Protein AF-A4RSZ7-F1 (afdb_monomer)

Nearest PDB structures (foldseek):
  8h7e-assembly1_B  TM=5.250E-01  e=2.842E+00  synthetic construct
  3u0c-assembly2_B  TM=4.459E-01  e=9.125E+00  Shigella flexneri

Solvent-accessible surface area (backbone atoms only — not comparable to full-atom values): 7011 Å² total; per-residue (Å²): 132,91,49,74,68,59,53,49,60,38,35,74,80,32,54,69,67,55,45,14,59,77,67,76,39,56,56,68,58,47,50,54,54,34,43,76,74,62,33,84,50,83,48,31,70,58,46,56,54,49,52,56,51,42,54,54,52,53,51,52,53,72,74,51,87,81,54,78,71,59,50,56,54,50,51,54,50,44,52,53,49,54,50,54,47,52,43,36,65,76,35,52,74,60,78,79,60,70,69,62,55,51,54,51,51,53,52,50,55,50,52,54,50,52,56,48,62,70,72,75,115

pLDDT: mean 78.83, std 10.33, range [46.38, 90.56]

Mean predicted aligned error: 8.9 Å

Foldseek 3Di:
DQDPVNLLVDLLPDDLVVVCVVVVHDSVVVCVVCVVVVQNDRCNVVLVLLVVVLVVLVVVLVVCPDDDVVNVVSVVVSVVSVVVSVVCSVPVPDDDDPVVVVSSVVVVVVVVVVVVVVVVD

Organism: Ostreococcus lucimarinus (strain CCE9901) (NCBI:txid436017)

Sequence (121 aa):
MTSKQQLISMYAVLKIEDAAKELGMGTTALKKRCRQYGIHRWPHRQLKSLDNLIDALEKLTDDSTGDSTDASCIETAIMQLKYHRQRIAKDPCYKIPQSVFRLRQAQFKDKHRRTKEVNCV

InterPro domains:
  IPR003035 RWP-RK domain [PF02042] (8-92)
  IPR003035 RWP-RK domain [PS51519] (1-70)
  IPR044607 Transcription factor RKD-like [PTHR46373] (9-115)

Structure (mmCIF, N/CA/C/O backbone):
data_AF-A4RSZ7-F1
#
_entry.id   AF-A4RSZ7-F1
#
loop_
_atom_site.group_PDB
_atom_site.id
_atom_site.type_symbol
_atom_site.label_atom_id
_atom_site.label_alt_id
_atom_site.label_comp_id
_atom_site.label_asym_id
_atom_site.label_entity_id
_atom_site.label_seq_id
_atom_site.pdbx_PDB_ins_code
_atom_site.Cartn_x
_atom_site.Cartn_y
_atom_site.Cartn_z
_atom_site.occupancy
_atom_site.B_iso_or_equiv
_atom_site.auth_seq_id
_atom_site.auth_comp_id
_atom_site.auth_asym_id
_atom_site.auth_atom_id
_atom_site.pdbx_PDB_model_num
ATOM 1 N N . MET A 1 1 ? -8.725 6.416 24.324 1.00 57.53 1 MET A N 1
ATOM 2 C CA . MET A 1 1 ? -9.584 6.539 23.122 1.00 57.53 1 MET A CA 1
ATOM 3 C C . MET A 1 1 ? -8.687 6.491 21.892 1.00 57.53 1 MET A C 1
ATOM 5 O O . MET A 1 1 ? -7.746 7.265 21.840 1.00 57.53 1 MET A O 1
ATOM 9 N N . THR A 1 2 ? -8.916 5.578 20.947 1.00 74.44 2 THR A N 1
ATOM 10 C CA . 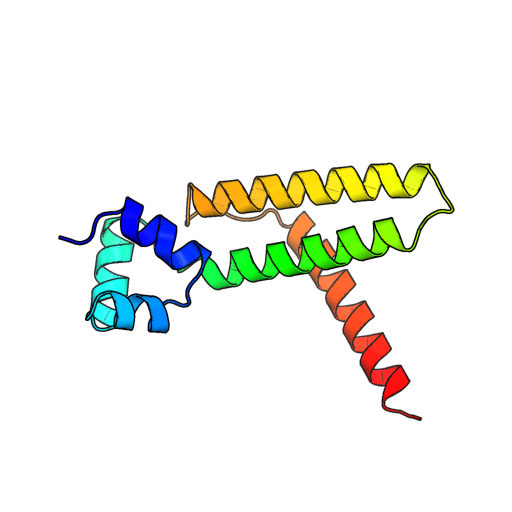THR A 1 2 ? -8.103 5.458 19.723 1.00 74.44 2 THR A CA 1
ATOM 11 C C . THR A 1 2 ? -8.366 6.636 18.785 1.00 74.44 2 THR A C 1
ATOM 13 O O . THR A 1 2 ? -9.504 6.841 18.363 1.00 74.44 2 THR A O 1
ATOM 16 N N . SER A 1 3 ? -7.333 7.431 18.491 1.00 84.12 3 SER A N 1
ATOM 17 C CA . SER A 1 3 ? -7.452 8.632 17.656 1.00 84.12 3 SER A CA 1
ATOM 18 C C . SER A 1 3 ? -7.392 8.295 16.161 1.00 84.12 3 SER A C 1
ATOM 20 O O . SER A 1 3 ? -6.809 7.288 15.751 1.00 84.12 3 SER A O 1
ATOM 22 N N . LYS A 1 4 ? -7.962 9.163 15.312 1.00 81.44 4 LYS A N 1
ATOM 23 C CA . LYS A 1 4 ? -7.886 9.014 13.847 1.00 81.44 4 LYS A CA 1
ATOM 24 C C . LYS A 1 4 ? -6.430 8.959 13.362 1.00 81.44 4 LYS A C 1
ATOM 26 O O . LYS A 1 4 ? -6.108 8.132 12.519 1.00 81.44 4 LYS A O 1
ATOM 31 N N . GLN A 1 5 ? -5.550 9.789 13.925 1.00 81.38 5 GLN A N 1
ATOM 32 C CA . GLN A 1 5 ? -4.124 9.828 13.574 1.00 81.38 5 GLN A CA 1
ATOM 33 C C . GLN A 1 5 ? -3.394 8.524 13.917 1.00 81.38 5 GLN A C 1
ATOM 35 O O . GLN A 1 5 ? -2.581 8.050 13.126 1.00 81.38 5 GLN A O 1
ATOM 40 N N . GLN A 1 6 ? -3.731 7.899 15.047 1.00 85.50 6 GLN A N 1
ATOM 41 C CA . GLN A 1 6 ? -3.153 6.613 15.434 1.00 85.50 6 GLN A CA 1
ATOM 42 C C . GLN A 1 6 ? -3.506 5.515 14.418 1.00 85.50 6 GLN A C 1
ATOM 44 O O . GLN A 1 6 ? -2.641 4.746 14.007 1.00 85.50 6 GLN A O 1
ATOM 49 N N . LEU A 1 7 ? -4.753 5.497 13.933 1.00 84.44 7 LEU A N 1
ATOM 50 C CA . LEU A 1 7 ? -5.175 4.571 12.876 1.00 84.44 7 LEU A CA 1
ATOM 51 C C . LEU A 1 7 ? -4.451 4.830 11.548 1.00 84.44 7 LEU A C 1
ATOM 53 O O . LEU A 1 7 ? -4.127 3.868 10.854 1.00 84.44 7 LEU A O 1
ATOM 57 N N . ILE A 1 8 ? -4.184 6.101 11.219 1.00 82.81 8 ILE A N 1
ATOM 58 C CA . ILE A 1 8 ? -3.443 6.502 10.013 1.00 82.81 8 ILE A CA 1
ATOM 59 C C . ILE A 1 8 ? -2.029 5.926 10.008 1.00 82.81 8 ILE A C 1
ATOM 61 O O . ILE A 1 8 ? -1.615 5.319 9.022 1.00 82.81 8 ILE A O 1
ATOM 65 N N . SER A 1 9 ? -1.319 6.065 11.127 1.00 83.25 9 SER A N 1
ATOM 66 C CA . SER A 1 9 ? 0.017 5.487 11.287 1.00 83.25 9 SER A CA 1
ATOM 67 C C . SER A 1 9 ? -0.017 3.957 11.169 1.00 83.25 9 SER A C 1
ATOM 69 O O . SER A 1 9 ? 0.757 3.359 10.421 1.00 83.25 9 SER A O 1
ATOM 71 N N . MET A 1 10 ? -0.989 3.311 11.821 1.00 84.75 10 MET A N 1
ATOM 72 C CA . MET A 1 10 ? -1.072 1.850 11.857 1.00 84.75 10 MET A CA 1
ATOM 73 C C . MET A 1 10 ? -1.375 1.211 10.499 1.00 84.75 10 MET A C 1
ATOM 75 O O . MET A 1 10 ? -0.746 0.213 10.158 1.00 84.75 10 MET A O 1
ATOM 79 N N . TYR A 1 11 ? -2.295 1.748 9.687 1.00 82.12 11 TYR A N 1
ATOM 80 C CA . TYR A 1 11 ? -2.587 1.116 8.390 1.00 82.12 11 TYR A CA 1
ATOM 81 C C . TYR A 1 11 ? -1.475 1.271 7.356 1.00 82.12 11 TYR A C 1
ATOM 83 O O . TYR A 1 11 ? -1.498 0.562 6.346 1.00 82.12 11 TYR A O 1
ATOM 91 N N . ALA A 1 12 ? -0.552 2.217 7.559 1.00 76.88 12 ALA A N 1
ATOM 92 C CA . ALA A 1 12 ? 0.571 2.429 6.655 1.00 76.88 12 ALA A CA 1
ATOM 93 C C . ALA A 1 12 ? 1.576 1.272 6.726 1.00 76.88 12 ALA A C 1
ATOM 95 O O . ALA A 1 12 ? 2.243 0.985 5.737 1.00 76.88 12 ALA A O 1
ATOM 96 N N . VAL A 1 13 ? 1.636 0.593 7.875 1.00 81.19 13 VAL A N 1
ATOM 97 C CA . VAL A 1 13 ? 2.629 -0.447 8.170 1.00 81.19 13 VAL A CA 1
ATOM 98 C C . VAL A 1 13 ? 1.978 -1.820 8.355 1.00 81.19 13 VAL A C 1
ATOM 100 O O . VAL A 1 13 ? 2.530 -2.829 7.924 1.00 81.19 13 VAL A O 1
ATOM 103 N N . LEU A 1 14 ? 0.791 -1.874 8.966 1.00 86.00 14 LEU A N 1
ATOM 104 C CA . LEU A 1 14 ? 0.193 -3.112 9.463 1.00 86.00 14 LEU A CA 1
ATOM 105 C C . LEU A 1 14 ? -1.085 -3.513 8.722 1.00 86.00 14 LEU A C 1
ATOM 107 O O . LEU A 1 14 ? -1.893 -2.692 8.263 1.00 86.00 14 LEU A O 1
ATOM 111 N N . LYS A 1 15 ? -1.327 -4.828 8.672 1.00 88.56 15 LYS A N 1
ATOM 112 C CA . LYS A 1 15 ? -2.638 -5.372 8.305 1.00 88.56 15 LYS A CA 1
ATOM 113 C C . LYS A 1 15 ? -3.643 -5.049 9.409 1.00 88.56 15 LYS A C 1
ATOM 115 O O . LYS A 1 15 ? -3.289 -4.830 10.560 1.00 88.56 15 LYS A O 1
ATOM 120 N N . ILE A 1 16 ? -4.927 -5.083 9.060 1.00 87.94 16 ILE A N 1
ATOM 121 C CA . ILE A 1 16 ? -6.002 -4.803 10.019 1.00 87.94 16 ILE A CA 1
ATOM 122 C C . ILE A 1 16 ? -6.013 -5.779 11.206 1.00 87.94 16 ILE A C 1
ATOM 124 O O . ILE A 1 16 ? -6.436 -5.407 12.290 1.00 87.94 16 ILE A O 1
ATOM 128 N N . GLU A 1 17 ? -5.564 -7.017 10.997 1.00 88.62 17 GLU A N 1
ATOM 129 C CA . GLU A 1 17 ? -5.456 -8.044 12.039 1.00 88.62 17 GLU A CA 1
ATOM 130 C C . GLU A 1 17 ? -4.344 -7.712 13.035 1.00 88.62 17 GLU A C 1
ATOM 132 O O . GLU A 1 17 ? -4.568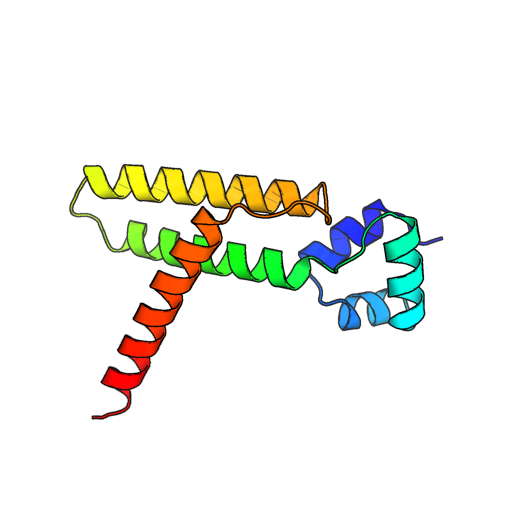 -7.762 14.240 1.00 88.62 17 GLU A O 1
ATOM 137 N N . ASP A 1 18 ? -3.180 -7.303 12.532 1.00 89.81 18 ASP A N 1
ATOM 138 C CA . ASP A 1 18 ? -2.032 -6.938 13.362 1.00 89.81 18 ASP A CA 1
ATOM 139 C C . ASP A 1 18 ? -2.303 -5.628 14.113 1.00 89.81 18 ASP A C 1
ATOM 141 O O . ASP A 1 18 ? -2.097 -5.550 15.319 1.00 89.81 18 ASP A O 1
ATOM 14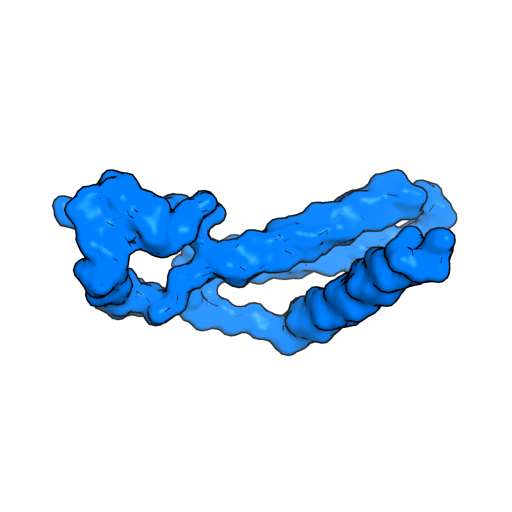5 N N . ALA A 1 19 ? -2.903 -4.637 13.445 1.00 90.12 19 ALA A N 1
ATOM 146 C CA . ALA A 1 19 ? -3.342 -3.399 14.088 1.00 90.12 19 ALA A CA 1
ATOM 147 C C . ALA A 1 19 ? -4.411 -3.640 15.170 1.00 90.12 19 ALA A C 1
ATOM 149 O O . ALA A 1 19 ? -4.447 -2.944 16.181 1.00 90.12 19 ALA A O 1
ATOM 150 N N . ALA A 1 20 ? -5.297 -4.621 14.973 1.00 90.56 20 ALA A N 1
ATOM 151 C CA . ALA A 1 20 ? -6.298 -4.995 15.966 1.00 90.56 20 ALA A CA 1
ATOM 152 C C . ALA A 1 20 ? -5.650 -5.602 17.221 1.00 90.56 20 ALA A C 1
ATOM 154 O O . ALA A 1 20 ? -6.015 -5.218 18.332 1.00 90.56 20 ALA A O 1
ATOM 155 N N . LYS A 1 21 ? -4.652 -6.479 17.042 1.00 89.50 21 LYS A N 1
ATOM 156 C CA . LYS A 1 21 ? -3.864 -7.054 18.143 1.00 89.50 21 LYS A CA 1
ATOM 157 C C . LYS A 1 21 ? -3.105 -5.979 18.918 1.00 89.50 21 LYS A C 1
ATOM 159 O O . LYS A 1 21 ? -3.214 -5.948 20.137 1.00 89.50 21 LYS A O 1
ATOM 164 N N . GLU A 1 22 ? -2.435 -5.071 18.213 1.00 88.38 22 GLU A N 1
ATOM 165 C CA . GLU A 1 22 ? -1.664 -3.976 18.819 1.00 88.38 22 GLU A CA 1
ATOM 166 C C . GLU A 1 22 ? -2.542 -3.046 19.669 1.00 88.38 22 GLU A C 1
ATOM 168 O O . GLU A 1 22 ? -2.143 -2.554 20.718 1.00 88.38 22 GLU A O 1
ATOM 173 N N . LEU A 1 23 ? -3.783 -2.827 19.231 1.00 86.81 23 LEU A N 1
ATOM 174 C CA . LEU A 1 23 ? -4.758 -2.012 19.953 1.00 86.81 23 LEU A CA 1
ATOM 175 C C . LEU A 1 23 ? -5.517 -2.783 21.043 1.00 86.81 23 LEU A C 1
ATOM 177 O O . LEU A 1 23 ? -6.360 -2.186 21.713 1.00 86.81 23 LEU A O 1
ATOM 181 N N . GLY A 1 24 ? -5.292 -4.093 21.189 1.00 88.06 24 GLY A N 1
ATOM 182 C CA . GLY A 1 24 ? -6.075 -4.951 22.082 1.00 88.06 24 GLY A CA 1
ATOM 183 C C . GLY A 1 24 ? -7.571 -4.981 21.737 1.00 88.06 24 GLY A C 1
ATOM 184 O O . GLY A 1 24 ? -8.411 -5.196 22.608 1.00 88.06 24 GLY A O 1
ATOM 185 N N . MET A 1 25 ? -7.935 -4.719 20.477 1.00 88.81 25 MET A N 1
ATOM 186 C CA . MET A 1 25 ? -9.324 -4.638 20.017 1.00 88.81 25 MET A CA 1
ATOM 187 C C . MET A 1 25 ? -9.651 -5.786 19.064 1.00 88.81 25 MET A C 1
ATOM 189 O O . MET A 1 25 ? -8.858 -6.147 18.205 1.00 88.81 25 MET A O 1
ATOM 193 N N . GLY A 1 26 ? -10.880 -6.305 19.112 1.00 89.38 26 GLY A N 1
ATOM 194 C CA . GLY A 1 26 ? -11.354 -7.215 18.066 1.00 89.38 26 GLY A CA 1
ATOM 195 C C . GLY A 1 26 ? -11.431 -6.513 16.701 1.00 89.38 26 GLY A C 1
ATOM 196 O O . GLY A 1 26 ? -11.847 -5.354 16.611 1.00 89.38 26 GLY A O 1
ATOM 197 N N . THR A 1 27 ? -11.119 -7.218 15.606 1.00 90.06 27 THR A N 1
ATOM 198 C CA . THR A 1 27 ? -11.134 -6.652 14.239 1.00 90.06 27 THR A CA 1
ATOM 199 C C . THR A 1 27 ? -12.471 -6.008 13.869 1.00 90.06 27 THR A C 1
ATOM 201 O O . THR A 1 27 ? -12.518 -5.040 13.114 1.00 90.06 27 THR A O 1
ATOM 204 N N . THR A 1 28 ? -13.581 -6.528 14.395 1.00 90.00 28 THR A N 1
ATOM 205 C CA . THR A 1 28 ? -14.927 -5.984 14.162 1.00 90.00 28 THR A CA 1
ATOM 206 C C . THR A 1 28 ? -15.119 -4.639 14.861 1.00 90.00 28 THR A C 1
ATOM 208 O O . THR A 1 28 ? -15.686 -3.719 14.272 1.00 90.00 28 THR A O 1
ATOM 211 N N . ALA A 1 29 ? -14.602 -4.492 16.084 1.00 90.06 29 ALA A N 1
ATOM 212 C CA . ALA A 1 29 ? -14.625 -3.230 16.817 1.00 90.06 29 ALA A CA 1
ATOM 213 C C . ALA A 1 29 ? -13.719 -2.188 16.145 1.00 90.06 29 ALA A C 1
ATOM 215 O O . ALA A 1 29 ? -14.137 -1.044 15.957 1.00 90.06 29 ALA A O 1
ATOM 216 N N . LEU A 1 30 ? -12.534 -2.607 15.686 1.00 88.88 30 LEU A N 1
ATOM 217 C CA . LEU A 1 30 ? -11.631 -1.754 14.916 1.00 88.88 30 LEU A CA 1
ATOM 218 C C . LEU A 1 30 ? -12.297 -1.262 13.623 1.00 88.88 30 LEU A C 1
ATOM 220 O O . LEU A 1 30 ? -12.343 -0.062 13.380 1.00 88.88 30 LEU A O 1
ATOM 224 N N . LYS A 1 31 ? -12.922 -2.156 12.840 1.00 88.44 31 LYS A N 1
ATOM 225 C CA . LYS A 1 31 ? -13.677 -1.788 11.626 1.00 88.44 31 LYS A CA 1
ATOM 226 C C . LYS A 1 31 ? -14.810 -0.802 11.918 1.00 88.44 31 LYS A C 1
ATOM 228 O O . LYS A 1 31 ? -14.985 0.147 11.158 1.00 88.44 31 LYS A O 1
ATOM 233 N N . LYS A 1 32 ? -15.577 -1.006 12.997 1.00 89.25 32 LYS A N 1
ATOM 234 C CA . LYS A 1 32 ? -16.641 -0.071 13.408 1.00 89.25 32 LYS A CA 1
ATOM 235 C C . LYS A 1 32 ? -16.070 1.320 13.682 1.00 89.25 32 LYS A C 1
ATOM 237 O O . LYS A 1 32 ? -16.605 2.301 13.174 1.00 89.25 32 LYS A O 1
ATOM 242 N N . ARG A 1 33 ? -14.952 1.404 14.405 1.00 87.94 33 ARG A N 1
ATOM 243 C CA . ARG A 1 33 ? -14.289 2.680 14.691 1.00 87.94 33 ARG A CA 1
ATOM 244 C C . ARG A 1 33 ? -13.668 3.318 13.442 1.00 87.94 33 ARG A C 1
ATOM 246 O O . ARG A 1 33 ? -13.816 4.516 13.241 1.00 87.94 33 ARG A O 1
ATOM 253 N N . CYS A 1 34 ? -13.071 2.536 12.544 1.00 87.81 34 CYS A N 1
ATOM 254 C CA . CYS A 1 34 ? -12.604 3.026 11.244 1.00 87.81 34 CYS A CA 1
ATOM 255 C C . CYS A 1 34 ? -13.740 3.673 10.435 1.00 87.81 34 CYS A C 1
ATOM 257 O O . CYS A 1 34 ? -13.562 4.771 9.912 1.00 87.81 34 CYS A O 1
ATOM 259 N N . ARG A 1 35 ? -14.924 3.047 10.394 1.00 87.31 35 ARG A N 1
ATOM 260 C CA . ARG A 1 35 ? -16.102 3.593 9.698 1.00 87.31 35 ARG A CA 1
ATOM 261 C C . ARG A 1 35 ? -16.564 4.931 10.284 1.00 87.31 35 ARG A C 1
ATOM 263 O O . ARG A 1 35 ? -16.906 5.815 9.510 1.00 87.31 35 ARG A O 1
ATOM 270 N N . GLN A 1 36 ? -16.497 5.113 11.608 1.00 87.25 36 GLN A N 1
ATOM 271 C CA . GLN A 1 36 ? -16.803 6.401 12.261 1.00 87.25 36 GLN A CA 1
ATOM 272 C C . GLN A 1 36 ? -15.879 7.533 11.788 1.00 87.25 36 GLN A C 1
ATOM 274 O O . GLN A 1 36 ? -16.304 8.678 11.697 1.00 87.25 36 GLN A O 1
ATOM 279 N N . TYR A 1 37 ? -14.632 7.215 11.437 1.00 84.25 37 TYR A N 1
ATOM 280 C CA . TYR A 1 37 ? -13.668 8.179 10.901 1.00 84.25 37 TYR A CA 1
ATOM 281 C C . TYR A 1 37 ? -13.691 8.301 9.366 1.00 84.25 37 TYR A C 1
ATOM 283 O O . TYR A 1 37 ? -12.804 8.941 8.797 1.00 84.25 37 TYR A O 1
ATOM 291 N N . GLY A 1 38 ? -14.667 7.682 8.690 1.00 82.50 38 GLY A N 1
ATOM 292 C CA . GLY A 1 38 ? -14.788 7.671 7.226 1.00 82.50 38 GLY A CA 1
ATOM 293 C C . GLY A 1 38 ? -13.879 6.657 6.518 1.00 82.50 38 GLY A C 1
ATOM 294 O O . GLY A 1 38 ? -13.828 6.610 5.287 1.00 82.50 38 GLY A O 1
ATOM 295 N N . ILE A 1 39 ? -13.180 5.806 7.272 1.00 84.12 39 ILE A N 1
ATOM 296 C CA . ILE A 1 39 ? -12.268 4.782 6.753 1.00 84.12 39 ILE A CA 1
ATOM 297 C C . ILE A 1 39 ? -13.067 3.505 6.483 1.00 84.12 39 ILE A C 1
ATOM 299 O O . ILE A 1 39 ? -13.199 2.620 7.330 1.00 84.12 39 ILE A O 1
ATOM 303 N N . HIS A 1 40 ? -13.626 3.410 5.280 1.00 80.88 40 HIS A N 1
ATOM 304 C CA . HIS A 1 40 ? -14.467 2.278 4.879 1.00 80.88 40 HIS A CA 1
ATOM 305 C C . HIS A 1 40 ? -13.659 1.023 4.538 1.00 80.88 40 HIS A C 1
ATOM 307 O O . HIS A 1 40 ? -14.125 -0.101 4.739 1.00 80.88 40 HIS A O 1
ATOM 313 N N . ARG A 1 41 ? -12.437 1.206 4.029 1.00 82.19 41 ARG A N 1
ATOM 314 C CA . ARG A 1 41 ? -11.555 0.130 3.582 1.00 82.19 41 ARG A CA 1
ATOM 315 C C . ARG A 1 41 ? -10.161 0.359 4.140 1.00 82.19 41 ARG A C 1
ATOM 317 O O . ARG A 1 41 ? -9.666 1.477 4.108 1.00 82.19 41 ARG A O 1
ATOM 324 N N . TRP A 1 42 ? -9.536 -0.698 4.650 1.00 85.06 42 TRP A N 1
ATOM 325 C CA . TRP A 1 42 ? -8.177 -0.621 5.183 1.00 85.06 42 TRP A CA 1
ATOM 326 C C . TRP A 1 42 ? -7.171 -0.522 4.022 1.00 85.06 42 TRP A C 1
ATOM 328 O O . TRP A 1 42 ? -7.057 -1.482 3.247 1.00 85.06 42 TRP A O 1
ATOM 338 N N . PRO A 1 43 ? -6.459 0.608 3.862 1.00 83.94 43 PRO A N 1
ATOM 339 C CA . PRO A 1 43 ? -5.685 0.894 2.653 1.00 83.94 43 PRO A CA 1
ATOM 340 C C . PRO A 1 43 ? -4.357 0.130 2.562 1.00 83.94 43 PRO A C 1
ATOM 342 O O . PRO A 1 43 ? -3.721 0.167 1.512 1.00 83.94 43 PRO A O 1
ATOM 345 N N . HIS A 1 44 ? -3.962 -0.632 3.589 1.00 84.06 44 HIS A N 1
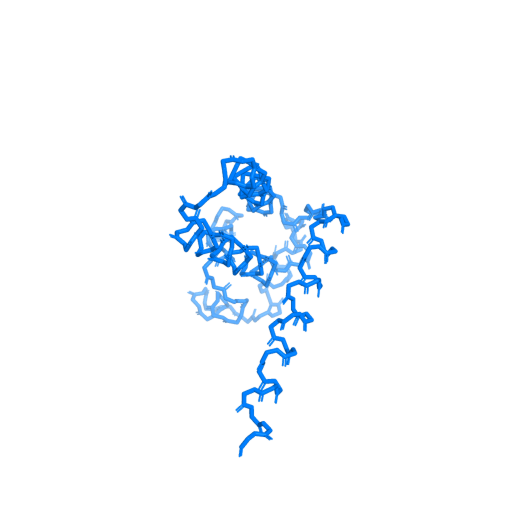ATOM 346 C CA . HIS A 1 44 ? -2.709 -1.403 3.620 1.00 84.06 44 HIS A CA 1
ATOM 347 C C . HIS A 1 44 ? -2.450 -2.214 2.338 1.00 84.06 44 HIS A C 1
ATOM 349 O O . HIS A 1 44 ? -1.356 -2.196 1.784 1.00 84.06 44 HIS A O 1
ATOM 355 N N . ARG A 1 45 ? -3.470 -2.911 1.812 1.00 81.88 45 ARG A N 1
ATOM 356 C CA . ARG A 1 45 ? -3.314 -3.707 0.578 1.00 81.88 45 ARG A CA 1
ATOM 357 C C . ARG A 1 45 ? -3.051 -2.837 -0.656 1.00 81.88 45 ARG A C 1
ATOM 359 O O . ARG A 1 45 ? -2.371 -3.284 -1.572 1.00 81.88 45 ARG A O 1
ATOM 366 N N . GLN A 1 46 ? -3.618 -1.633 -0.6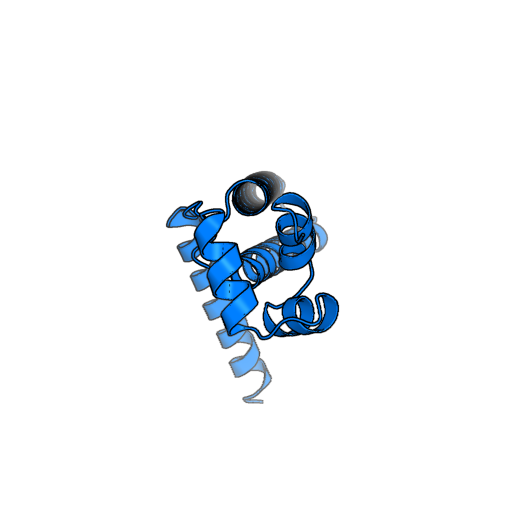98 1.00 80.12 4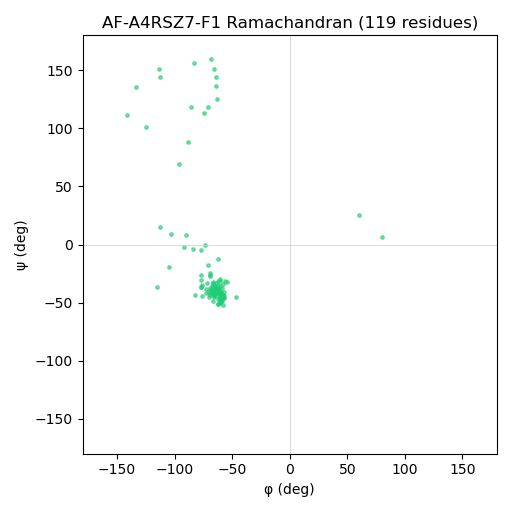6 GLN A N 1
ATOM 367 C CA . GLN A 1 46 ? -3.410 -0.691 -1.798 1.00 80.12 46 GLN A CA 1
ATOM 368 C C . GLN A 1 46 ? -2.036 -0.032 -1.696 1.00 80.12 46 GLN A C 1
ATOM 370 O O . GLN A 1 46 ? -1.331 -0.003 -2.697 1.00 80.12 46 GLN A O 1
ATOM 375 N N . LEU A 1 47 ? -1.632 0.400 -0.496 1.00 84.69 47 LEU A N 1
ATOM 376 C CA . LEU A 1 47 ? -0.301 0.955 -0.234 1.00 84.69 47 LEU A CA 1
ATOM 377 C C . LEU A 1 47 ? 0.795 -0.044 -0.610 1.00 84.69 47 LEU A C 1
ATOM 379 O O . LEU A 1 47 ? 1.605 0.254 -1.477 1.00 84.69 47 LEU A O 1
ATOM 383 N N . LYS A 1 48 ? 0.710 -1.281 -0.105 1.00 85.38 48 LYS A N 1
ATOM 384 C CA . LYS A 1 48 ? 1.665 -2.345 -0.446 1.00 85.38 48 LYS A CA 1
ATOM 385 C C . LYS A 1 48 ? 1.736 -2.627 -1.947 1.00 85.38 48 LYS A C 1
ATOM 387 O O . LYS A 1 48 ? 2.784 -2.971 -2.478 1.00 85.38 48 LYS A O 1
ATOM 392 N N . SER A 1 49 ? 0.614 -2.504 -2.654 1.00 84.12 49 SER A N 1
ATOM 393 C CA . SER A 1 49 ? 0.618 -2.683 -4.102 1.00 84.12 49 SER A CA 1
ATOM 394 C C . SER A 1 49 ? 1.296 -1.539 -4.853 1.00 84.12 49 SER A C 1
ATOM 396 O O . SER A 1 49 ? 1.818 -1.800 -5.933 1.00 84.12 49 SER A O 1
ATOM 398 N N . LEU A 1 50 ? 1.207 -0.304 -4.357 1.00 85.44 50 LEU A N 1
ATOM 399 C CA . LEU A 1 50 ? 1.912 0.837 -4.937 1.00 85.44 50 LEU A CA 1
ATOM 400 C C . LEU A 1 50 ? 3.405 0.743 -4.629 1.00 85.44 50 LEU A C 1
ATOM 402 O O . LEU A 1 50 ? 4.201 0.926 -5.538 1.00 85.44 50 LEU A O 1
ATOM 406 N N . ASP A 1 51 ? 3.762 0.366 -3.400 1.00 87.19 51 ASP A N 1
ATOM 407 C CA . ASP A 1 51 ? 5.154 0.168 -2.978 1.00 87.19 51 ASP A CA 1
ATOM 408 C C . ASP A 1 51 ? 5.857 -0.871 -3.861 1.00 87.19 51 ASP A C 1
ATOM 410 O O . ASP A 1 51 ? 6.920 -0.600 -4.402 1.00 87.19 51 ASP A O 1
ATOM 414 N N . ASN A 1 52 ? 5.212 -2.013 -4.122 1.00 86.81 52 ASN A N 1
ATOM 415 C CA . ASN A 1 52 ? 5.756 -3.023 -5.034 1.00 86.81 52 ASN A CA 1
ATOM 416 C C . ASN A 1 52 ? 5.923 -2.522 -6.481 1.00 86.81 52 ASN A C 1
ATOM 418 O O . ASN A 1 52 ? 6.775 -3.030 -7.203 1.00 86.81 52 ASN A O 1
ATOM 422 N N . LEU A 1 53 ? 5.060 -1.610 -6.941 1.00 84.75 53 LEU A N 1
ATOM 423 C CA . LEU A 1 53 ? 5.149 -1.064 -8.298 1.00 84.75 53 LEU A CA 1
ATOM 424 C C . LEU A 1 53 ? 6.270 -0.025 -8.393 1.00 84.75 53 LEU A C 1
ATOM 426 O O . LEU A 1 53 ? 6.958 0.015 -9.403 1.00 84.75 53 LEU A O 1
ATOM 430 N N . ILE A 1 54 ? 6.462 0.770 -7.338 1.00 88.25 54 ILE A N 1
ATOM 431 C CA . ILE A 1 54 ? 7.585 1.701 -7.209 1.00 88.25 54 ILE A CA 1
ATOM 432 C C . ILE A 1 54 ? 8.904 0.920 -7.200 1.00 88.25 54 ILE A C 1
ATOM 434 O O . ILE A 1 54 ? 9.742 1.193 -8.045 1.00 88.25 54 ILE A O 1
ATOM 438 N N . ASP A 1 55 ? 9.036 -0.108 -6.355 1.00 88.44 55 ASP A N 1
ATOM 439 C CA . ASP A 1 55 ? 10.242 -0.956 -6.275 1.00 88.44 55 ASP A CA 1
ATOM 440 C C . ASP A 1 55 ? 10.569 -1.646 -7.613 1.00 88.44 55 ASP A C 1
ATOM 442 O O . ASP A 1 55 ? 11.726 -1.756 -8.005 1.00 88.44 55 ASP A O 1
ATOM 446 N N . ALA A 1 56 ? 9.548 -2.083 -8.359 1.00 84.94 56 ALA A N 1
ATOM 447 C CA . ALA A 1 56 ? 9.752 -2.655 -9.689 1.00 84.94 56 ALA A CA 1
ATOM 448 C C . ALA A 1 56 ? 10.270 -1.623 -10.705 1.00 84.94 56 ALA A C 1
ATOM 450 O O . ALA A 1 56 ? 11.121 -1.960 -11.520 1.00 84.94 56 ALA A O 1
ATOM 451 N N . LEU A 1 57 ? 9.757 -0.389 -10.670 1.00 83.94 57 LEU A N 1
ATOM 452 C CA . LEU A 1 57 ? 10.208 0.682 -11.562 1.00 83.94 57 LEU A CA 1
ATOM 453 C C . LEU A 1 57 ? 11.600 1.202 -11.180 1.00 83.94 57 LEU A C 1
ATOM 455 O O . LEU A 1 57 ? 12.392 1.461 -12.077 1.00 83.94 57 LEU A O 1
ATOM 459 N N . GLU A 1 58 ? 11.907 1.305 -9.884 1.00 85.75 58 GLU A N 1
ATOM 460 C CA . GLU A 1 58 ? 13.230 1.712 -9.385 1.00 85.75 58 GLU A CA 1
ATOM 461 C C . GLU A 1 58 ? 14.317 0.703 -9.813 1.00 85.75 58 GLU A C 1
ATOM 463 O O . GLU A 1 58 ? 15.367 1.094 -10.314 1.00 85.75 58 GLU A O 1
ATOM 468 N N . LYS A 1 59 ? 14.027 -0.605 -9.776 1.00 84.25 59 LYS A N 1
ATOM 469 C CA . LYS A 1 59 ? 14.949 -1.629 -10.310 1.00 84.25 59 LYS A CA 1
ATOM 470 C C . LYS A 1 59 ? 15.184 -1.503 -11.813 1.00 84.25 59 LYS A C 1
ATOM 472 O O . LYS A 1 59 ? 16.307 -1.651 -12.277 1.00 84.25 59 LYS A O 1
ATOM 477 N N . LEU A 1 60 ? 14.133 -1.197 -12.577 1.00 79.44 60 LEU A N 1
ATOM 478 C CA . LEU A 1 60 ? 14.263 -0.985 -14.020 1.00 79.44 60 LEU A CA 1
ATOM 479 C C . LEU A 1 60 ? 15.132 0.237 -14.341 1.00 79.44 60 LEU A C 1
ATOM 481 O O . LEU A 1 60 ? 15.837 0.203 -15.345 1.00 79.44 60 LEU A O 1
ATOM 485 N N . THR A 1 61 ? 15.112 1.290 -13.516 1.00 78.94 61 THR A N 1
ATOM 486 C CA . THR A 1 61 ? 16.019 2.435 -13.693 1.00 78.94 61 THR A CA 1
ATOM 487 C C . THR A 1 61 ? 17.473 2.096 -13.388 1.00 78.94 61 THR A C 1
ATOM 489 O O . THR A 1 61 ? 18.341 2.562 -14.119 1.00 78.94 61 THR A O 1
ATOM 492 N N . ASP A 1 62 ? 17.743 1.265 -12.377 1.00 73.25 62 ASP A N 1
ATOM 493 C CA . ASP A 1 62 ? 19.112 0.852 -12.033 1.00 73.25 62 ASP A CA 1
ATOM 494 C C . ASP A 1 62 ? 19.738 -0.033 -13.128 1.00 73.25 62 ASP A C 1
ATOM 496 O O . ASP A 1 62 ? 20.913 0.118 -13.463 1.00 73.25 62 ASP A O 1
ATOM 500 N N . ASP A 1 63 ? 18.942 -0.917 -13.740 1.00 68.06 63 ASP A N 1
ATOM 501 C CA . ASP A 1 63 ? 19.400 -1.821 -14.804 1.00 68.06 63 ASP A CA 1
ATOM 502 C C . ASP A 1 63 ? 19.552 -1.112 -16.171 1.00 68.06 63 ASP A C 1
ATOM 504 O O . ASP A 1 63 ? 20.351 -1.520 -17.019 1.00 68.06 63 ASP A O 1
ATOM 508 N N . SER A 1 64 ? 18.798 -0.032 -16.408 1.00 60.66 64 SER A N 1
ATOM 509 C CA . SER A 1 64 ? 18.726 0.663 -17.702 1.00 60.66 64 SER A CA 1
ATOM 510 C C . SER A 1 64 ? 19.677 1.862 -17.756 1.00 60.66 64 SER A C 1
ATOM 512 O O . SER A 1 64 ? 19.256 3.010 -17.826 1.00 60.66 64 SER A O 1
ATOM 514 N N . THR A 1 65 ? 20.986 1.611 -17.779 1.00 56.06 65 THR A N 1
ATOM 515 C CA . THR A 1 65 ? 22.008 2.670 -17.962 1.00 56.06 65 THR A CA 1
ATOM 516 C C . THR A 1 65 ? 22.076 3.203 -19.418 1.00 56.06 65 THR A C 1
ATOM 518 O O . THR A 1 65 ? 22.876 4.081 -19.727 1.00 56.06 65 THR A O 1
ATOM 521 N N . GLY A 1 66 ? 21.252 2.690 -20.345 1.00 53.41 66 GLY A N 1
ATOM 522 C CA . GLY A 1 66 ? 21.488 2.817 -21.792 1.00 53.41 66 GLY A CA 1
ATOM 523 C C . GLY A 1 66 ? 20.649 3.811 -22.608 1.00 53.41 66 GLY A C 1
ATOM 524 O O . GLY A 1 66 ? 21.097 4.152 -23.697 1.00 53.41 66 GLY A O 1
ATOM 525 N N . ASP A 1 67 ? 19.478 4.281 -22.153 1.00 55.53 67 ASP A N 1
ATOM 526 C CA . ASP A 1 67 ? 18.589 5.090 -23.015 1.00 55.53 67 ASP A CA 1
ATOM 527 C C . ASP A 1 67 ? 17.903 6.243 -22.256 1.00 55.53 67 ASP A C 1
ATOM 529 O O . ASP A 1 67 ? 17.082 6.046 -21.357 1.00 55.53 67 ASP A O 1
ATOM 533 N N . SER A 1 68 ? 18.275 7.487 -22.576 1.00 60.38 68 SER A N 1
ATOM 534 C CA . SER A 1 68 ? 17.940 8.675 -21.771 1.00 60.38 68 SER A CA 1
ATOM 535 C C . SER A 1 68 ? 16.450 9.055 -21.789 1.00 60.38 68 SER A C 1
ATOM 537 O O . SER A 1 68 ? 15.967 9.699 -20.856 1.00 60.38 68 SER A O 1
ATOM 539 N N . THR A 1 69 ? 15.709 8.662 -22.828 1.00 60.69 69 THR A N 1
ATOM 540 C CA . THR A 1 69 ? 14.284 9.018 -22.992 1.00 60.69 69 THR A CA 1
ATOM 541 C C . THR A 1 69 ? 13.368 8.186 -22.089 1.00 60.69 69 THR A C 1
ATOM 543 O O . THR A 1 69 ? 12.400 8.703 -21.521 1.00 60.69 69 THR A O 1
ATOM 546 N N . ASP A 1 70 ? 13.703 6.909 -21.897 1.00 66.50 70 ASP A N 1
ATOM 547 C CA . ASP A 1 70 ? 12.897 5.978 -21.105 1.00 66.50 70 ASP A CA 1
ATOM 548 C C . ASP A 1 70 ? 13.062 6.229 -19.602 1.00 66.50 70 ASP A C 1
ATOM 550 O O . ASP A 1 70 ? 12.083 6.172 -18.851 1.00 66.50 70 ASP A O 1
ATOM 554 N N . ALA A 1 71 ? 14.264 6.622 -19.168 1.00 73.06 71 ALA A N 1
ATOM 555 C CA . ALA A 1 71 ? 14.553 6.970 -17.777 1.00 73.06 71 ALA A CA 1
ATOM 556 C C . ALA A 1 71 ? 13.660 8.116 -17.259 1.00 73.06 71 ALA A C 1
ATOM 558 O O . ALA A 1 71 ? 13.063 8.002 -16.186 1.00 73.06 71 ALA A O 1
ATOM 559 N N . SER A 1 72 ? 13.480 9.182 -18.050 1.00 80.81 72 SER A N 1
ATOM 560 C CA . SER A 1 72 ? 12.620 10.323 -17.687 1.00 80.81 72 SER A CA 1
ATOM 561 C C . SER A 1 72 ? 11.140 9.930 -17.553 1.00 80.81 72 SER A C 1
ATOM 563 O O . SER A 1 72 ? 10.433 10.375 -16.637 1.00 80.81 72 SER A O 1
ATOM 565 N N . CYS A 1 73 ? 10.658 9.046 -18.434 1.00 79.88 73 CYS A N 1
ATOM 566 C CA . CYS A 1 73 ? 9.288 8.538 -18.368 1.00 79.88 73 CYS A CA 1
ATOM 567 C C . CYS A 1 73 ? 9.068 7.664 -17.124 1.00 79.88 73 CYS A C 1
ATOM 569 O O . CYS A 1 73 ? 8.029 7.779 -16.462 1.00 79.88 73 CYS A O 1
ATOM 571 N N . ILE A 1 74 ? 10.045 6.816 -16.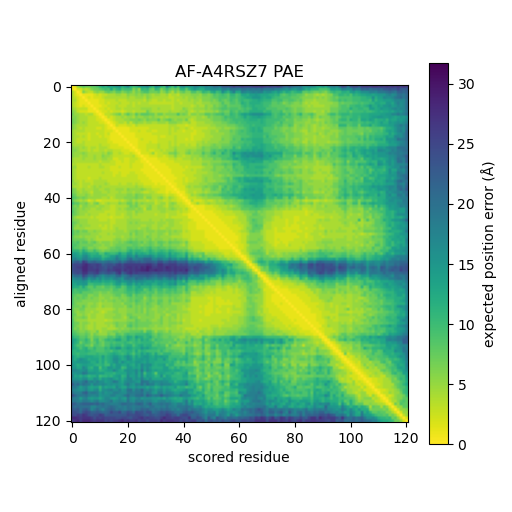780 1.00 80.81 74 ILE A N 1
ATOM 572 C CA . ILE A 1 74 ? 9.983 5.962 -15.589 1.00 80.81 74 ILE A CA 1
ATOM 573 C C . ILE A 1 74 ? 10.009 6.811 -14.314 1.00 80.81 74 ILE A C 1
ATOM 575 O O . ILE A 1 74 ? 9.182 6.600 -13.424 1.00 80.81 74 ILE A O 1
ATOM 579 N N . GLU A 1 75 ? 10.877 7.819 -14.243 1.00 84.25 75 GLU A N 1
ATOM 580 C CA . GLU A 1 75 ? 10.950 8.732 -13.099 1.00 84.25 75 GLU A CA 1
ATOM 581 C C . GLU A 1 75 ? 9.624 9.481 -12.885 1.00 84.25 75 GLU A C 1
ATOM 583 O O . GLU A 1 75 ? 9.083 9.521 -11.773 1.00 84.25 75 GLU A O 1
ATOM 588 N N . THR A 1 76 ? 9.022 9.980 -13.969 1.00 85.75 76 THR A N 1
ATOM 589 C CA . THR A 1 76 ? 7.698 10.620 -13.928 1.00 85.75 76 THR A CA 1
ATOM 590 C C . THR A 1 76 ? 6.623 9.653 -13.416 1.00 85.75 76 THR A C 1
ATOM 592 O O . THR A 1 76 ? 5.773 10.028 -12.599 1.00 85.75 76 THR A O 1
ATOM 595 N N . ALA A 1 77 ? 6.662 8.386 -13.840 1.00 86.06 77 ALA A N 1
ATOM 596 C CA . ALA A 1 77 ? 5.742 7.363 -13.353 1.00 86.06 77 ALA A CA 1
ATOM 597 C C . ALA A 1 77 ? 5.937 7.085 -11.850 1.00 86.06 77 ALA A C 1
ATOM 599 O O . ALA A 1 77 ? 4.952 7.038 -11.105 1.00 86.06 77 ALA A O 1
ATOM 600 N N . ILE A 1 78 ? 7.183 6.973 -11.375 1.00 87.50 78 ILE A N 1
ATOM 601 C CA . ILE A 1 78 ? 7.509 6.814 -9.948 1.00 87.50 78 ILE A CA 1
ATOM 602 C C . ILE A 1 78 ? 6.956 7.994 -9.140 1.00 87.50 78 ILE A C 1
ATOM 604 O O . ILE A 1 78 ? 6.317 7.789 -8.100 1.00 87.50 78 ILE A O 1
ATOM 608 N N . MET A 1 79 ? 7.126 9.225 -9.629 1.00 88.12 79 MET A N 1
ATOM 609 C CA . MET A 1 79 ? 6.601 10.430 -8.984 1.00 88.12 79 MET A CA 1
ATOM 610 C C . MET A 1 79 ? 5.070 10.381 -8.847 1.00 88.12 79 MET A C 1
ATOM 612 O O . MET A 1 79 ? 4.534 10.631 -7.761 1.00 88.12 79 MET A O 1
ATOM 616 N N . GLN A 1 80 ? 4.352 9.990 -9.905 1.00 87.75 80 GLN A N 1
ATOM 617 C CA . GLN A 1 80 ? 2.893 9.838 -9.859 1.00 87.75 80 GLN A CA 1
ATOM 618 C C . GLN A 1 80 ? 2.451 8.762 -8.856 1.00 87.75 80 GLN A C 1
ATOM 620 O O . GLN A 1 80 ? 1.497 8.966 -8.097 1.00 87.75 80 GLN A O 1
ATOM 625 N N . LEU A 1 81 ? 3.153 7.627 -8.790 1.00 87.94 81 LEU A N 1
ATOM 626 C CA . LEU A 1 81 ? 2.848 6.563 -7.829 1.00 87.94 81 LEU A CA 1
ATOM 627 C C . LEU A 1 81 ? 3.087 7.008 -6.382 1.00 87.94 81 LEU A C 1
ATOM 629 O O . LEU A 1 81 ? 2.231 6.765 -5.523 1.00 87.94 81 LEU A O 1
ATOM 633 N N . LYS A 1 82 ? 4.191 7.719 -6.115 1.00 89.00 82 LYS A N 1
ATOM 634 C CA . LYS A 1 82 ? 4.492 8.317 -4.802 1.00 89.00 82 LYS A CA 1
ATOM 635 C C . LYS A 1 82 ? 3.410 9.327 -4.400 1.00 89.00 82 LYS A C 1
ATOM 637 O O . LYS A 1 82 ? 2.938 9.298 -3.260 1.00 89.00 82 LYS A O 1
ATOM 642 N N . TYR A 1 83 ? 2.931 10.146 -5.338 1.00 88.62 83 TYR A N 1
ATOM 643 C CA . TYR A 1 83 ? 1.808 11.060 -5.109 1.00 88.62 83 TYR A CA 1
ATOM 644 C C . TYR A 1 83 ? 0.519 10.315 -4.730 1.00 88.62 83 TYR A C 1
ATOM 646 O O . TYR A 1 83 ? -0.101 10.618 -3.706 1.00 88.62 83 TYR A O 1
ATOM 654 N N . HIS A 1 84 ? 0.127 9.291 -5.494 1.00 86.56 8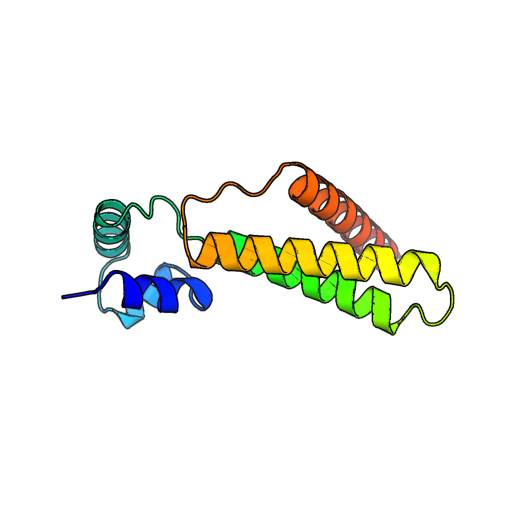4 HIS A N 1
ATOM 655 C CA . HIS A 1 84 ? -1.065 8.498 -5.179 1.00 86.56 84 HIS A CA 1
ATOM 656 C C . HIS A 1 84 ? -0.953 7.786 -3.826 1.00 86.56 84 HIS A C 1
ATOM 658 O O . HIS A 1 84 ? -1.931 7.749 -3.077 1.00 86.56 84 HIS A O 1
ATOM 664 N N . ARG A 1 85 ? 0.234 7.284 -3.470 1.00 86.25 85 ARG A N 1
ATOM 665 C CA . ARG A 1 85 ? 0.502 6.683 -2.157 1.00 86.25 85 ARG A CA 1
ATOM 666 C C . ARG A 1 85 ? 0.240 7.674 -1.023 1.00 86.25 85 ARG A C 1
ATOM 668 O O . ARG A 1 85 ? -0.487 7.349 -0.084 1.00 86.25 85 ARG A O 1
ATOM 675 N N . GLN A 1 86 ? 0.773 8.893 -1.126 1.00 84.56 86 GLN A N 1
ATOM 676 C CA . GLN A 1 86 ? 0.531 9.941 -0.130 1.00 84.56 86 GLN A CA 1
ATOM 677 C C . GLN A 1 86 ? -0.949 10.325 -0.041 1.00 84.56 86 GLN A C 1
ATOM 679 O O . GLN A 1 86 ? -1.460 10.555 1.056 1.00 84.56 86 GLN A O 1
ATOM 684 N N . ARG A 1 87 ? -1.665 10.353 -1.171 1.00 85.88 87 ARG A N 1
ATOM 685 C CA . ARG A 1 87 ? -3.108 10.618 -1.170 1.00 85.88 87 ARG A CA 1
ATOM 686 C C . ARG A 1 87 ? -3.900 9.556 -0.426 1.00 85.88 87 ARG A C 1
ATOM 688 O O . ARG A 1 87 ? -4.772 9.924 0.344 1.00 85.88 87 ARG A O 1
ATOM 695 N N . ILE A 1 88 ? -3.573 8.277 -0.594 1.00 83.44 88 ILE A N 1
ATOM 696 C CA . ILE A 1 88 ? -4.210 7.190 0.168 1.00 83.44 88 ILE A CA 1
ATOM 697 C C . ILE A 1 88 ? -3.881 7.299 1.661 1.00 83.44 88 ILE A C 1
ATOM 699 O O . ILE A 1 88 ? -4.727 7.014 2.507 1.00 83.44 88 ILE A O 1
ATOM 703 N N . ALA A 1 89 ? -2.656 7.716 1.992 1.00 79.12 89 ALA A N 1
ATOM 704 C CA . ALA A 1 89 ? -2.241 7.905 3.376 1.00 79.12 89 ALA A CA 1
ATOM 705 C C . ALA A 1 89 ? -2.991 9.055 4.068 1.00 79.12 89 ALA A C 1
ATOM 707 O O . ALA A 1 89 ? -3.286 8.938 5.253 1.00 79.12 89 ALA A O 1
ATOM 708 N N . LYS A 1 90 ? -3.323 10.133 3.347 1.00 78.19 90 LYS A N 1
ATOM 709 C CA . LYS A 1 90 ? -4.115 11.263 3.868 1.00 78.19 90 LYS A CA 1
ATOM 710 C C . LYS A 1 90 ? -5.620 10.982 3.841 1.00 78.19 90 LYS A C 1
ATOM 712 O O . LYS A 1 90 ? -6.307 11.242 4.823 1.00 78.19 90 LYS A O 1
ATOM 717 N N . ASP A 1 91 ? -6.098 10.403 2.743 1.00 78.69 91 ASP A N 1
ATOM 718 C CA . ASP A 1 91 ? -7.493 10.047 2.504 1.00 78.69 91 ASP A CA 1
ATOM 719 C C . ASP A 1 91 ? -7.633 8.559 2.152 1.00 78.69 91 ASP A C 1
ATOM 721 O O . ASP A 1 91 ? -7.485 8.162 0.990 1.00 78.69 91 ASP A O 1
ATOM 725 N N . PRO A 1 92 ? -8.043 7.716 3.116 1.00 71.88 92 PRO A N 1
ATOM 726 C CA . PRO A 1 92 ? -8.299 6.293 2.875 1.00 71.88 92 PRO A CA 1
ATOM 727 C C . PRO A 1 92 ? -9.426 6.002 1.872 1.00 71.88 92 PRO A C 1
ATOM 729 O O . PRO A 1 92 ? -9.585 4.862 1.439 1.00 71.88 92 PRO A O 1
ATOM 732 N N . CYS A 1 93 ? -10.229 7.010 1.513 1.00 68.62 93 CYS A N 1
ATOM 733 C CA . CYS A 1 93 ? -11.292 6.909 0.509 1.00 68.62 93 CYS A CA 1
ATOM 734 C C . CYS A 1 93 ? -10.817 7.279 -0.913 1.00 68.62 93 CYS A C 1
ATOM 736 O O . CYS A 1 93 ? -11.592 7.208 -1.868 1.00 68.62 93 CYS A O 1
ATOM 738 N N . TYR A 1 94 ? -9.552 7.679 -1.084 1.00 77.62 94 TYR A N 1
ATOM 739 C CA . TYR A 1 94 ? -9.036 8.089 -2.384 1.00 77.62 94 TYR A CA 1
ATOM 740 C C . TYR A 1 94 ? -9.053 6.933 -3.398 1.00 77.62 94 TYR A C 1
ATOM 742 O O . TYR A 1 94 ? -8.487 5.858 -3.178 1.00 77.62 94 TYR A O 1
ATOM 750 N N . LYS A 1 95 ? -9.699 7.170 -4.544 1.00 75.88 95 LYS A N 1
ATOM 751 C CA . LYS A 1 95 ? -9.727 6.230 -5.667 1.00 75.88 95 LYS A CA 1
ATOM 752 C C . LYS A 1 95 ? -8.499 6.455 -6.544 1.00 75.88 95 LYS A C 1
ATOM 754 O O . LYS A 1 95 ? -8.330 7.523 -7.125 1.00 75.88 95 LYS A O 1
ATOM 759 N N . ILE A 1 96 ? -7.664 5.425 -6.647 1.00 77.75 96 ILE A N 1
ATOM 760 C CA . ILE A 1 96 ? -6.526 5.396 -7.571 1.00 77.75 96 ILE A CA 1
ATOM 761 C C . ILE A 1 96 ? -7.069 5.453 -9.012 1.00 77.75 96 ILE A C 1
ATOM 763 O O . ILE A 1 96 ? -8.043 4.753 -9.305 1.00 77.75 96 ILE A O 1
ATOM 767 N N . PRO A 1 97 ? -6.478 6.254 -9.913 1.00 76.94 97 PRO A N 1
ATOM 768 C CA . PRO A 1 97 ? -6.925 6.325 -11.300 1.00 76.94 97 PRO A CA 1
ATOM 769 C C . PRO A 1 97 ? -6.712 5.007 -12.062 1.00 76.94 97 PRO A C 1
ATOM 771 O O . PRO A 1 97 ? -5.787 4.237 -11.792 1.00 76.94 97 PRO A O 1
ATOM 774 N N . GLN A 1 98 ? -7.569 4.763 -13.062 1.00 72.06 98 GLN A N 1
ATOM 775 C CA . GLN A 1 98 ? -7.556 3.552 -13.897 1.00 72.06 98 GLN A CA 1
ATOM 776 C C . GLN A 1 98 ? -6.206 3.296 -14.587 1.00 72.06 98 GLN A C 1
ATOM 778 O O . GLN A 1 98 ? -5.835 2.142 -14.802 1.00 72.06 98 GLN A O 1
ATOM 783 N N . SER A 1 99 ? -5.472 4.359 -14.923 1.00 69.62 99 SER A N 1
ATOM 784 C CA . SER A 1 99 ? -4.157 4.301 -15.573 1.00 69.62 99 SER A CA 1
ATOM 785 C C . SER A 1 99 ? -3.138 3.499 -14.758 1.00 69.62 99 SER A C 1
ATOM 787 O O . SER A 1 99 ? -2.485 2.606 -15.295 1.00 69.62 99 SER A O 1
ATOM 789 N N . VAL A 1 100 ? -3.086 3.716 -13.441 1.00 76.00 100 VAL A N 1
ATOM 790 C CA . VAL A 1 100 ? -2.196 2.987 -12.520 1.00 76.00 100 VAL A CA 1
ATOM 791 C C . VAL A 1 100 ? -2.568 1.501 -12.448 1.00 76.00 100 VAL A C 1
ATOM 793 O O . VAL A 1 100 ? -1.697 0.632 -12.384 1.00 76.00 100 VAL A O 1
ATOM 796 N N . PHE A 1 101 ? -3.863 1.173 -12.519 1.00 70.25 101 PHE A N 1
ATOM 797 C CA . PHE A 1 101 ? -4.312 -0.221 -12.548 1.00 70.25 101 PHE A CA 1
ATOM 798 C C . PHE A 1 101 ? -3.910 -0.947 -13.836 1.00 70.25 101 PHE A C 1
ATOM 800 O O . PHE A 1 101 ? -3.577 -2.132 -13.771 1.00 70.25 101 PHE A O 1
ATOM 807 N N . ARG A 1 102 ? -3.911 -0.261 -14.988 1.00 73.12 102 ARG A N 1
ATOM 808 C CA . ARG A 1 102 ? -3.467 -0.838 -16.269 1.00 73.12 102 ARG A CA 1
ATOM 809 C C . ARG A 1 102 ? -1.973 -1.156 -16.249 1.00 73.12 102 ARG A C 1
ATOM 811 O O . ARG A 1 102 ? -1.603 -2.276 -16.594 1.00 73.12 102 ARG A O 1
ATOM 818 N N . LEU A 1 103 ? -1.151 -0.2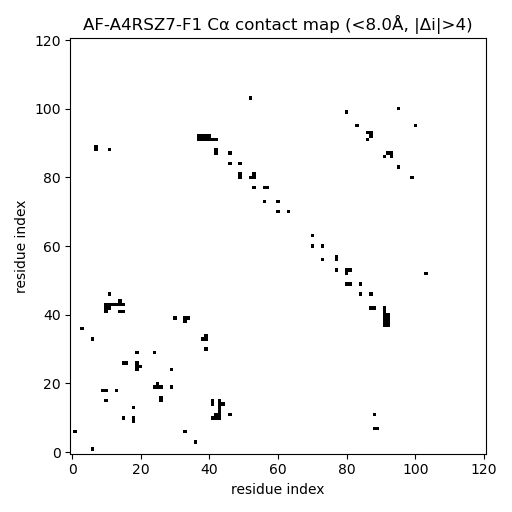29 -15.753 1.00 69.31 103 LEU A N 1
ATOM 819 C CA . LEU A 1 103 ? 0.294 -0.429 -15.595 1.00 69.31 103 LEU A CA 1
ATOM 820 C C . LEU A 1 103 ? 0.599 -1.636 -14.693 1.00 69.31 103 LEU A C 1
ATOM 822 O O . LEU A 1 103 ? 1.369 -2.523 -15.056 1.00 69.31 103 LEU A O 1
ATOM 826 N N . ARG A 1 104 ? -0.101 -1.736 -13.556 1.00 69.88 104 ARG A N 1
ATOM 827 C CA . ARG A 1 104 ? 0.009 -2.878 -12.639 1.00 69.88 104 ARG A CA 1
ATOM 828 C C . ARG A 1 104 ? -0.364 -4.210 -13.298 1.00 69.88 104 ARG A C 1
ATOM 830 O O . ARG A 1 104 ? 0.299 -5.215 -13.060 1.00 69.88 104 ARG A O 1
ATOM 837 N N . GLN A 1 105 ? -1.448 -4.248 -14.076 1.00 71.44 105 GLN A N 1
ATOM 838 C CA . GLN A 1 105 ? -1.870 -5.475 -14.761 1.00 71.44 105 GLN A CA 1
ATOM 839 C C . GLN A 1 105 ? -0.867 -5.910 -15.832 1.00 71.44 105 GLN A C 1
ATOM 841 O O . GLN A 1 105 ? -0.603 -7.106 -15.942 1.00 71.44 105 GLN A O 1
ATOM 846 N N . ALA A 1 106 ? -0.302 -4.965 -16.590 1.00 71.44 106 ALA A N 1
ATOM 847 C CA . ALA A 1 106 ? 0.735 -5.251 -17.579 1.00 71.44 106 ALA A CA 1
ATOM 848 C C . ALA A 1 106 ? 1.976 -5.880 -16.918 1.00 71.44 106 ALA A C 1
ATOM 850 O O . ALA A 1 106 ? 2.383 -6.972 -17.307 1.00 71.44 106 ALA A O 1
ATOM 851 N N . GLN A 1 107 ? 2.477 -5.269 -15.839 1.00 68.62 107 GLN A N 1
ATOM 852 C CA . GLN A 1 107 ? 3.614 -5.780 -15.061 1.00 68.62 107 GLN A CA 1
ATOM 853 C C . GLN A 1 107 ? 3.348 -7.168 -14.455 1.00 68.62 107 GLN A C 1
ATOM 855 O O . GLN A 1 107 ? 4.200 -8.053 -14.498 1.00 68.62 107 GLN A O 1
ATOM 860 N N . PHE A 1 108 ? 2.146 -7.407 -13.918 1.00 66.88 108 PHE A N 1
ATOM 861 C CA . PHE A 1 108 ? 1.797 -8.716 -13.357 1.00 66.88 108 PHE A CA 1
ATOM 862 C C . PHE A 1 108 ? 1.751 -9.820 -14.424 1.00 66.88 108 PHE A C 1
ATOM 864 O O . PHE A 1 108 ? 2.217 -10.931 -14.171 1.00 66.88 108 PHE A O 1
ATOM 871 N N . LYS A 1 109 ? 1.207 -9.524 -15.613 1.00 72.50 109 LYS A N 1
ATOM 872 C CA . LYS A 1 109 ? 1.190 -10.464 -16.743 1.00 72.50 109 LYS A CA 1
ATOM 873 C C . LYS A 1 109 ? 2.604 -10.796 -17.215 1.00 72.50 109 LYS A C 1
ATOM 875 O O . LYS A 1 109 ? 2.870 -11.963 -17.487 1.00 72.50 109 LYS A O 1
ATOM 880 N N . ASP A 1 110 ? 3.490 -9.804 -17.270 1.00 70.44 110 ASP A N 1
ATOM 881 C CA . ASP A 1 110 ? 4.886 -10.005 -17.666 1.00 70.44 110 ASP A CA 1
ATOM 882 C C . ASP A 1 110 ? 5.651 -10.855 -16.640 1.00 70.44 110 ASP A C 1
ATOM 884 O O . ASP A 1 110 ? 6.219 -11.890 -16.981 1.00 70.44 110 ASP A O 1
ATOM 888 N N . LYS A 1 111 ? 5.544 -10.524 -15.345 1.00 68.88 111 LYS A N 1
ATOM 889 C CA . LYS A 1 111 ? 6.143 -11.330 -14.270 1.00 68.88 111 LYS A CA 1
ATOM 890 C C . LYS A 1 111 ? 5.633 -12.775 -14.266 1.00 68.88 111 LYS A C 1
ATOM 892 O O . LYS A 1 111 ? 6.428 -13.698 -14.130 1.00 68.88 111 LYS A O 1
ATOM 897 N N . HIS A 1 112 ? 4.323 -12.987 -14.419 1.00 70.75 112 HIS A N 1
ATOM 898 C CA . HIS A 1 112 ? 3.748 -14.336 -14.452 1.00 70.75 112 HIS A CA 1
ATOM 899 C C . HIS A 1 112 ? 4.204 -15.139 -15.679 1.00 70.75 112 HIS A C 1
ATOM 901 O O . HIS A 1 112 ? 4.423 -16.344 -15.559 1.00 70.75 112 HIS A O 1
ATOM 907 N N . ARG A 1 113 ? 4.385 -14.481 -16.833 1.00 68.44 113 ARG A N 1
ATOM 908 C CA . ARG A 1 113 ? 4.965 -15.092 -18.037 1.00 68.44 113 ARG A CA 1
ATOM 909 C C . ARG A 1 113 ? 6.401 -15.549 -17.777 1.00 68.44 113 ARG A C 1
ATOM 911 O O . ARG A 1 113 ? 6.677 -16.731 -17.950 1.00 68.44 113 ARG A O 1
ATOM 918 N N . ARG A 1 114 ? 7.250 -14.667 -17.238 1.00 65.31 114 ARG A N 1
ATOM 919 C CA . ARG A 1 114 ? 8.647 -14.992 -16.901 1.00 65.31 114 ARG A CA 1
ATOM 920 C C . ARG A 1 114 ? 8.751 -16.151 -15.905 1.00 65.31 114 ARG A C 1
ATOM 922 O O . ARG A 1 114 ? 9.554 -17.052 -16.091 1.00 65.31 114 ARG A O 1
ATOM 929 N N . THR A 1 115 ? 7.916 -16.178 -14.861 1.00 60.84 115 THR A N 1
ATOM 930 C CA . THR A 1 115 ? 7.918 -17.292 -13.891 1.00 60.84 115 THR A CA 1
ATOM 931 C C . THR A 1 115 ? 7.459 -18.617 -14.508 1.00 60.84 115 THR A C 1
ATOM 933 O O . THR A 1 115 ? 7.956 -19.660 -14.103 1.00 60.84 115 THR A O 1
ATOM 936 N N . LYS A 1 116 ? 6.541 -18.609 -15.485 1.00 66.19 116 LYS A N 1
ATOM 937 C CA . LYS A 1 116 ? 6.181 -19.830 -16.225 1.00 66.19 116 LYS A CA 1
ATOM 938 C C . LYS A 1 116 ? 7.314 -20.307 -17.130 1.00 66.19 116 LYS A C 1
ATOM 940 O O . LYS A 1 116 ? 7.590 -21.495 -17.138 1.00 66.19 116 LYS A O 1
ATOM 945 N N . GLU A 1 117 ? 7.969 -19.401 -17.851 1.00 57.94 117 GLU A N 1
ATOM 946 C CA . GLU A 1 117 ? 9.087 -19.741 -18.745 1.00 57.94 117 GLU A CA 1
ATOM 947 C C . GLU A 1 117 ? 10.269 -20.354 -17.980 1.00 57.94 117 GLU A C 1
ATOM 949 O O . GLU A 1 117 ? 10.814 -21.361 -18.412 1.00 57.94 117 GLU A O 1
ATOM 954 N N . VAL A 1 118 ? 10.603 -19.820 -16.801 1.00 60.00 118 VAL A N 1
ATOM 955 C CA . VAL A 1 118 ? 11.683 -20.353 -15.945 1.00 60.00 118 VAL A CA 1
ATOM 956 C C . VAL A 1 118 ? 11.339 -21.719 -15.335 1.00 60.00 118 VAL A C 1
ATOM 958 O O . VAL A 1 118 ? 12.237 -22.490 -15.024 1.00 60.00 118 VAL A O 1
ATOM 961 N N . ASN A 1 119 ? 10.055 -22.034 -15.155 1.00 57.62 119 ASN A N 1
ATOM 962 C CA . ASN A 1 119 ? 9.599 -23.240 -14.457 1.00 57.62 119 ASN A CA 1
ATOM 963 C C . ASN A 1 119 ? 9.097 -24.344 -15.413 1.00 57.62 119 ASN A C 1
ATOM 965 O O . ASN A 1 119 ? 8.488 -25.313 -14.959 1.00 57.62 119 ASN A O 1
ATOM 969 N N . CYS A 1 120 ? 9.301 -24.165 -16.724 1.00 48.28 120 CYS A N 1
ATOM 970 C CA . CYS A 1 120 ? 8.994 -25.126 -17.791 1.00 48.28 120 CYS A CA 1
ATOM 971 C C . CYS A 1 120 ? 10.258 -25.673 -18.492 1.00 48.28 120 CYS A C 1
ATOM 973 O O . CYS A 1 120 ? 10.139 -26.258 -19.568 1.00 48.28 120 CYS A O 1
ATOM 975 N N . VAL A 1 121 ? 11.435 -25.491 -17.885 1.00 46.38 121 VAL A N 1
ATOM 976 C CA . VAL A 1 121 ? 12.705 -26.148 -18.245 1.00 46.38 121 VAL A CA 1
ATOM 977 C C . VAL A 1 121 ? 13.030 -27.171 -17.166 1.00 46.38 121 VAL A C 1
ATOM 979 O O . VAL A 1 121 ? 13.476 -28.278 -17.533 1.00 46.38 121 VAL A O 1
#

Secondary structure (DSSP, 8-state):
---HHHHHHHHHHS-HHHHHHHTT--HHHHHHHHHHTT--S-THHHHHHHHHHHHHHHHHHHH--S-HHHHHHHHHHHHHHHHHHHHHHH-TTPPPPHHHHHHHHHHHHHHHHHHHHHT--

Radius of gyration: 17.91 Å; Cα contacts (8 Å, |Δi|>4): 70; chains: 1; bounding box: 39×37×46 Å